Protein AF-A0A438I0P6-F1 (afdb_monomer)

Radius of gyration: 30.4 Å; Cα contacts (8 Å, |Δi|>4): 228; chains: 1; bounding box: 58×61×105 Å

Structure (mmCIF, N/CA/C/O backbone):
data_AF-A0A438I0P6-F1
#
_entry.id   AF-A0A438I0P6-F1
#
loop_
_atom_site.group_PDB
_atom_site.id
_atom_site.type_symbol
_atom_site.label_atom_id
_atom_site.label_alt_id
_atom_site.label_comp_id
_atom_site.label_asym_id
_atom_site.label_entity_id
_atom_site.label_seq_id
_atom_site.pdbx_PDB_ins_code
_atom_site.Cartn_x
_atom_site.Cartn_y
_atom_site.Cartn_z
_atom_site.occupancy
_atom_site.B_iso_or_equiv
_atom_site.auth_seq_id
_atom_site.auth_comp_id
_atom_site.auth_asym_id
_atom_site.auth_atom_id
_atom_site.pdbx_PDB_model_num
ATOM 1 N N . MET A 1 1 ? 18.786 0.970 -25.517 1.00 87.06 1 MET A N 1
ATOM 2 C CA . MET A 1 1 ? 20.194 0.546 -25.708 1.00 87.06 1 MET A CA 1
ATOM 3 C C . MET A 1 1 ? 20.954 0.819 -24.423 1.00 87.06 1 MET A C 1
ATOM 5 O O . MET A 1 1 ? 20.761 1.896 -23.881 1.00 87.06 1 MET A O 1
ATOM 9 N N . TYR A 1 2 ? 21.751 -0.132 -23.929 1.00 89.69 2 TYR A N 1
ATOM 10 C CA . TYR A 1 2 ? 22.613 0.073 -22.758 1.00 89.69 2 TYR A CA 1
ATOM 11 C C . TYR A 1 2 ? 24.054 0.323 -23.207 1.00 89.69 2 TYR A C 1
ATOM 13 O O . TYR A 1 2 ? 24.534 -0.332 -24.133 1.00 89.69 2 TYR A O 1
ATOM 21 N N . SER A 1 3 ? 24.734 1.259 -22.555 1.00 92.38 3 SER A N 1
ATOM 22 C CA . SER A 1 3 ? 26.172 1.494 -22.681 1.00 92.38 3 SER A CA 1
ATOM 23 C C . SER A 1 3 ? 26.760 1.783 -21.303 1.00 92.38 3 SER A C 1
ATOM 25 O O . SER A 1 3 ? 26.063 2.280 -20.425 1.00 92.38 3 SER A O 1
ATOM 27 N N . PHE A 1 4 ? 28.030 1.447 -21.080 1.00 90.94 4 PHE A N 1
ATOM 28 C CA . PHE A 1 4 ? 28.681 1.685 -19.794 1.00 90.94 4 PHE A CA 1
ATOM 29 C C . PHE A 1 4 ? 30.096 2.229 -19.964 1.00 90.94 4 PHE A C 1
ATOM 31 O O . PHE A 1 4 ? 30.756 2.001 -20.976 1.00 90.94 4 PHE A O 1
ATOM 38 N N . GLU A 1 5 ? 30.555 2.929 -18.936 1.00 91.94 5 GLU A N 1
ATOM 39 C CA . GLU A 1 5 ? 31.900 3.469 -18.797 1.00 91.94 5 GLU A CA 1
ATOM 40 C C . GLU A 1 5 ? 32.509 2.901 -17.511 1.00 91.94 5 GLU A C 1
ATOM 42 O O . GLU A 1 5 ? 31.856 2.875 -16.466 1.00 91.94 5 GLU A O 1
ATOM 47 N N . SER A 1 6 ? 33.753 2.424 -17.571 1.00 89.88 6 SER A N 1
ATOM 48 C CA . SER A 1 6 ? 34.485 1.941 -16.396 1.00 89.88 6 SER A CA 1
ATOM 49 C C . SER A 1 6 ? 35.725 2.790 -16.156 1.00 89.88 6 SER A C 1
ATOM 51 O O . SER A 1 6 ? 36.507 3.004 -17.082 1.00 89.88 6 SER A O 1
ATOM 53 N N . ILE A 1 7 ? 35.933 3.232 -14.919 1.00 90.38 7 ILE A N 1
ATOM 54 C CA . ILE A 1 7 ? 37.077 4.055 -14.520 1.00 90.38 7 ILE A CA 1
ATOM 55 C C . ILE A 1 7 ? 37.825 3.361 -13.385 1.00 90.38 7 ILE A C 1
ATOM 57 O O . ILE A 1 7 ? 37.207 2.798 -12.485 1.00 90.38 7 ILE A O 1
ATOM 61 N N . GLY A 1 8 ? 39.152 3.443 -13.400 1.00 86.75 8 GLY A N 1
ATOM 62 C CA . GLY A 1 8 ? 40.013 2.911 -12.347 1.00 86.75 8 GLY A CA 1
ATOM 63 C C . GLY A 1 8 ? 40.799 1.670 -12.774 1.00 86.75 8 GLY A C 1
ATOM 64 O O . GLY A 1 8 ? 40.628 1.164 -13.883 1.00 86.75 8 GLY A O 1
ATOM 65 N N . PRO A 1 9 ? 41.723 1.205 -11.920 1.00 83.06 9 PRO A N 1
ATOM 66 C CA . PRO A 1 9 ? 42.534 0.029 -12.201 1.00 83.06 9 PRO A CA 1
ATOM 67 C C . PRO A 1 9 ? 41.689 -1.248 -12.136 1.00 83.06 9 PRO A C 1
ATOM 69 O O . PRO A 1 9 ? 40.691 -1.291 -11.426 1.00 83.06 9 PRO A O 1
ATOM 72 N N . SER A 1 10 ? 42.132 -2.319 -12.801 1.00 76.38 10 SER A N 1
ATOM 73 C CA . SER A 1 10 ? 41.391 -3.590 -12.933 1.00 76.38 10 SER A CA 1
ATOM 74 C C . SER A 1 10 ? 40.900 -4.211 -11.615 1.00 76.38 10 SER A C 1
ATOM 76 O O . SER A 1 10 ? 39.909 -4.933 -11.611 1.00 76.38 10 SER A O 1
ATOM 78 N N . HIS A 1 11 ? 41.571 -3.925 -10.498 1.00 79.69 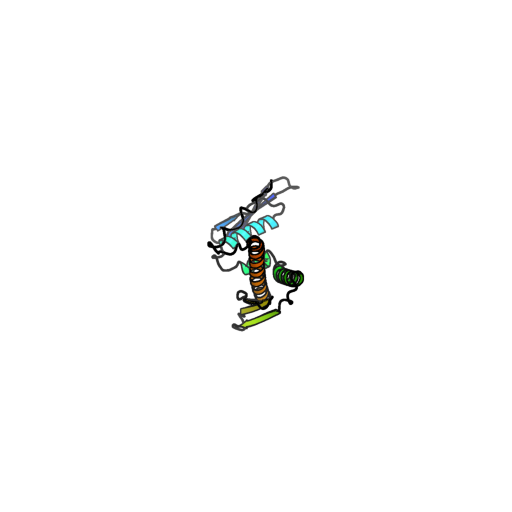11 HIS A N 1
ATOM 79 C CA . HIS A 1 11 ? 41.230 -4.410 -9.158 1.00 79.69 11 HIS A CA 1
ATOM 80 C C . HIS A 1 11 ? 40.318 -3.461 -8.354 1.00 79.69 11 HIS A C 1
ATOM 82 O O . HIS A 1 11 ? 39.965 -3.773 -7.221 1.00 79.69 11 HIS A O 1
ATOM 88 N N . ASN A 1 12 ? 39.969 -2.293 -8.899 1.00 85.31 12 ASN A N 1
ATOM 89 C CA . ASN A 1 12 ? 39.105 -1.289 -8.270 1.00 85.31 12 ASN A CA 1
ATOM 90 C C . ASN A 1 12 ? 38.360 -0.460 -9.335 1.00 85.31 12 ASN A C 1
ATOM 92 O O . ASN A 1 12 ? 38.289 0.770 -9.256 1.00 85.31 12 ASN A O 1
ATOM 96 N N . CYS A 1 13 ? 37.866 -1.132 -10.377 1.00 85.06 13 CYS A N 1
ATOM 97 C CA . CYS A 1 13 ? 37.062 -0.492 -11.408 1.00 85.06 13 CYS A CA 1
ATOM 98 C C . CYS A 1 13 ? 35.739 -0.026 -10.808 1.00 85.06 13 CYS A C 1
ATOM 100 O O . CYS A 1 13 ? 35.074 -0.771 -10.088 1.00 85.06 13 CYS A O 1
ATOM 102 N N . ARG A 1 14 ? 35.330 1.189 -11.160 1.00 91.19 14 ARG A N 1
ATOM 103 C CA . ARG A 1 14 ? 33.976 1.673 -10.928 1.00 91.19 14 ARG A CA 1
ATOM 104 C C . ARG A 1 14 ? 33.255 1.873 -12.246 1.00 91.19 14 ARG A C 1
ATOM 106 O O . ARG A 1 14 ? 33.850 2.334 -13.215 1.00 91.19 14 ARG A O 1
ATOM 113 N N . PHE A 1 15 ? 31.976 1.547 -12.264 1.00 93.19 15 PHE A N 1
ATOM 114 C CA . PHE A 1 15 ? 31.140 1.477 -13.448 1.00 93.19 15 PHE A CA 1
ATOM 115 C C . PHE A 1 15 ? 30.070 2.559 -13.412 1.00 93.19 15 PHE A C 1
ATOM 117 O O . PHE A 1 15 ? 29.481 2.833 -12.368 1.00 93.19 15 PHE A O 1
ATOM 124 N N . LYS A 1 16 ? 29.798 3.146 -14.568 1.00 94.25 16 LYS A N 1
ATOM 125 C CA . LYS A 1 16 ? 28.674 4.045 -14.805 1.00 94.25 16 LYS A CA 1
ATOM 126 C C . LYS A 1 16 ? 27.916 3.543 -16.018 1.00 94.25 16 LYS A C 1
ATOM 128 O O . LYS A 1 16 ? 28.546 3.139 -16.989 1.00 94.25 16 LYS A O 1
ATOM 133 N N . SER A 1 17 ? 26.592 3.524 -15.956 1.00 96.12 17 SER A N 1
ATOM 134 C CA . SER A 1 17 ? 25.758 2.962 -17.020 1.00 96.12 17 SER A CA 1
ATOM 135 C C . SER A 1 17 ? 24.807 4.014 -17.570 1.00 96.12 17 SER A C 1
ATOM 137 O O . SER A 1 17 ? 24.366 4.909 -16.849 1.00 96.12 17 SER A O 1
ATOM 139 N N . LYS A 1 18 ? 24.505 3.908 -18.860 1.00 95.12 18 LYS A N 1
ATOM 140 C CA . LYS A 1 18 ? 23.596 4.760 -19.619 1.00 95.12 18 LYS A CA 1
ATOM 1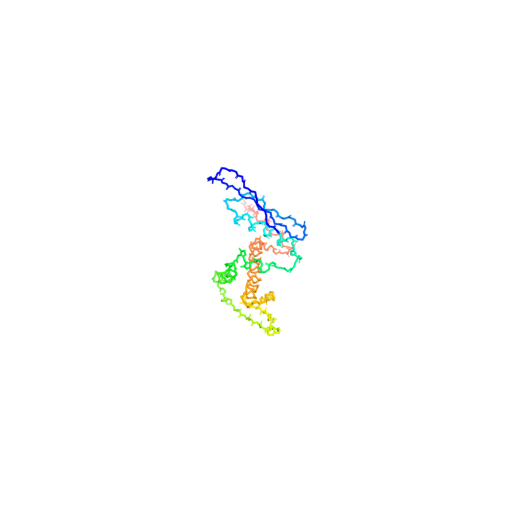41 C C . LYS A 1 18 ? 22.596 3.868 -20.338 1.00 95.12 18 LYS A C 1
ATOM 143 O O . LYS A 1 18 ? 22.971 2.892 -20.985 1.00 95.12 18 LYS A O 1
ATOM 148 N N . VAL A 1 19 ? 21.321 4.215 -20.249 1.00 93.75 19 VAL A N 1
ATOM 149 C CA . VAL A 1 19 ? 20.237 3.544 -20.961 1.00 93.75 19 VAL A CA 1
ATOM 150 C C . VAL A 1 19 ? 19.495 4.550 -21.830 1.00 93.75 19 VAL A C 1
ATOM 152 O O . VAL A 1 19 ? 19.039 5.584 -21.356 1.00 93.75 19 VAL A O 1
ATOM 155 N N . THR A 1 20 ? 19.377 4.247 -23.118 1.00 92.62 20 THR A N 1
ATOM 156 C CA . THR A 1 20 ? 18.646 5.066 -24.090 1.00 92.62 20 THR A CA 1
ATOM 157 C C . THR A 1 20 ? 17.333 4.387 -24.465 1.00 92.62 20 THR A C 1
ATOM 159 O O . THR A 1 20 ? 17.352 3.247 -24.948 1.00 92.62 20 THR A O 1
ATOM 162 N N . ILE A 1 21 ? 16.211 5.075 -24.252 1.00 88.88 21 ILE A N 1
ATOM 163 C CA . ILE A 1 21 ? 14.847 4.636 -24.575 1.00 88.88 21 ILE A CA 1
ATOM 164 C C . ILE A 1 21 ? 14.135 5.811 -25.253 1.00 88.88 21 ILE A C 1
ATOM 166 O O . ILE A 1 21 ? 14.122 6.900 -24.694 1.00 88.88 21 ILE A O 1
ATOM 170 N N . GLU A 1 22 ? 13.579 5.595 -26.452 1.00 81.69 22 GLU A N 1
ATOM 171 C CA . GLU A 1 22 ? 12.822 6.615 -27.209 1.00 81.69 22 GLU A CA 1
ATOM 172 C C . GLU A 1 22 ? 13.565 7.961 -27.343 1.00 81.69 22 GLU A C 1
ATOM 174 O O . GLU A 1 22 ? 13.036 9.016 -27.023 1.00 81.69 22 GLU A O 1
ATOM 179 N N . GLU A 1 23 ? 14.833 7.909 -27.773 1.00 84.00 23 GLU A N 1
ATOM 180 C CA . GLU A 1 23 ? 15.758 9.059 -27.897 1.00 84.00 23 GLU A CA 1
ATOM 181 C C . GLU A 1 23 ? 16.176 9.736 -26.577 1.00 84.00 23 GLU A C 1
ATOM 183 O O . GLU A 1 23 ? 17.136 10.508 -26.562 1.00 84.00 23 GLU A O 1
ATOM 188 N N . GLN A 1 24 ? 15.571 9.378 -25.444 1.00 85.50 24 GLN A N 1
ATOM 189 C CA . GLN A 1 24 ? 15.969 9.873 -24.132 1.00 85.50 24 GLN A CA 1
ATOM 190 C C . GLN A 1 24 ? 17.039 8.970 -23.511 1.00 85.50 24 GLN A C 1
ATOM 192 O O . GLN A 1 24 ? 16.886 7.751 -23.432 1.00 85.50 24 GLN A O 1
ATOM 197 N N . THR A 1 25 ? 18.142 9.569 -23.058 1.00 91.81 25 THR A N 1
ATOM 198 C CA . THR A 1 25 ? 19.230 8.845 -22.383 1.00 91.81 25 THR A CA 1
ATOM 199 C C . THR A 1 25 ? 19.224 9.143 -20.892 1.00 91.81 25 THR A C 1
ATOM 201 O O . THR A 1 25 ? 19.179 10.302 -20.483 1.00 91.81 25 THR A O 1
ATOM 204 N N . TYR A 1 26 ? 19.292 8.084 -20.092 1.00 90.56 26 TYR A N 1
ATOM 205 C CA . TYR A 1 26 ? 19.304 8.123 -18.638 1.00 90.56 26 TYR A CA 1
ATOM 206 C C . TYR A 1 26 ? 20.591 7.495 -18.132 1.00 90.56 26 TYR A C 1
ATOM 208 O O . TYR A 1 26 ? 20.938 6.379 -18.511 1.00 90.56 26 TYR A O 1
ATOM 216 N N . GLU A 1 27 ? 21.305 8.221 -17.287 1.00 93.81 27 GLU A N 1
ATOM 217 C CA . GLU A 1 27 ? 22.620 7.837 -16.789 1.00 93.81 27 GLU A CA 1
ATOM 218 C C . GLU A 1 27 ? 22.559 7.593 -15.284 1.00 93.81 27 GLU A C 1
ATOM 220 O O . GLU A 1 27 ? 21.890 8.334 -14.565 1.00 93.81 27 GLU A O 1
ATOM 225 N N . SER A 1 28 ? 23.265 6.569 -14.803 1.00 91.88 28 SER A N 1
ATOM 226 C CA . SER A 1 28 ? 23.369 6.295 -13.373 1.00 91.88 28 SER A CA 1
ATOM 227 C C . SER A 1 28 ? 23.988 7.500 -12.634 1.00 91.88 28 SER A C 1
ATOM 229 O O . SER A 1 28 ? 24.945 8.095 -13.135 1.00 91.88 28 SER A O 1
ATOM 231 N N . PRO A 1 29 ? 23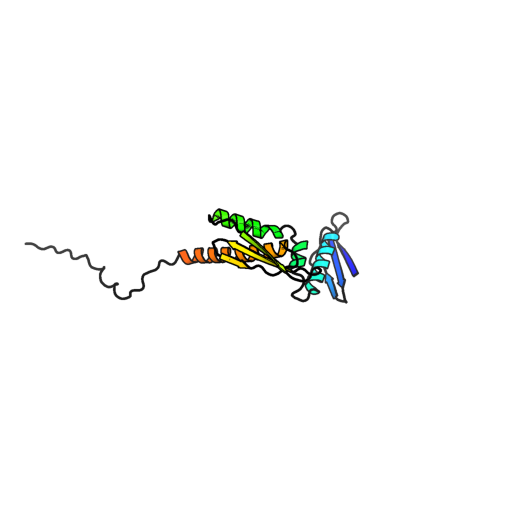.475 7.882 -11.448 1.00 87.00 29 PRO A N 1
ATOM 232 C CA . PRO A 1 29 ? 23.853 9.141 -10.793 1.00 87.00 29 PRO A CA 1
ATOM 233 C C . PRO A 1 29 ? 25.312 9.132 -10.321 1.00 87.00 29 PRO A C 1
ATOM 235 O O . PRO A 1 29 ? 26.008 10.140 -10.421 1.00 87.00 29 PRO A O 1
ATOM 238 N N . ASP A 1 30 ? 25.781 7.963 -9.889 1.00 90.81 30 ASP A N 1
ATOM 239 C CA . ASP A 1 30 ? 27.110 7.740 -9.338 1.00 90.81 30 ASP A CA 1
ATOM 240 C C . ASP A 1 30 ? 27.852 6.618 -10.076 1.00 90.81 30 ASP A C 1
ATOM 242 O O . ASP A 1 30 ? 27.305 5.920 -10.937 1.00 90.81 30 ASP A O 1
ATOM 246 N N . PHE A 1 31 ? 29.127 6.460 -9.718 1.00 90.94 31 PHE A N 1
ATOM 247 C CA . PHE A 1 31 ? 29.956 5.325 -10.102 1.00 90.94 31 PHE A CA 1
ATOM 248 C C . PHE A 1 31 ? 29.806 4.188 -9.090 1.00 90.94 31 PHE A C 1
ATOM 250 O O . PHE A 1 31 ? 30.107 4.358 -7.906 1.00 90.94 31 PHE A O 1
ATOM 257 N N . PHE A 1 32 ? 29.421 3.012 -9.571 1.00 90.75 32 PHE A N 1
ATOM 258 C CA . PHE A 1 32 ? 29.157 1.833 -8.755 1.00 90.75 32 PHE A CA 1
ATOM 259 C C . PHE A 1 32 ? 30.321 0.838 -8.798 1.00 90.75 32 PHE A C 1
ATOM 261 O O . PHE A 1 32 ? 31.040 0.773 -9.793 1.00 90.75 32 PHE A O 1
ATOM 268 N N . PRO A 1 33 ? 30.531 0.035 -7.745 1.00 89.44 33 PRO A N 1
ATOM 269 C CA . PRO A 1 33 ? 31.583 -0.982 -7.732 1.00 89.44 33 PRO A CA 1
ATOM 270 C C . PRO A 1 33 ? 31.295 -2.154 -8.683 1.00 89.44 33 PRO A C 1
ATOM 272 O O . PRO A 1 33 ? 32.217 -2.873 -9.058 1.00 89.44 33 PRO A O 1
ATOM 275 N N . THR A 1 34 ? 30.037 -2.356 -9.092 1.00 90.75 34 THR A N 1
ATOM 276 C CA . THR A 1 34 ? 29.656 -3.404 -10.044 1.00 90.75 34 THR A CA 1
ATOM 277 C C . THR A 1 34 ? 28.888 -2.826 -11.230 1.00 90.75 34 THR A C 1
ATOM 279 O O . THR A 1 34 ? 28.131 -1.864 -11.092 1.00 90.75 34 THR A O 1
ATOM 282 N N . LEU A 1 35 ? 29.068 -3.431 -12.410 1.00 90.00 35 LEU A N 1
ATOM 283 C CA . LEU A 1 35 ? 28.323 -3.059 -13.617 1.00 90.00 35 LEU A CA 1
ATOM 284 C C . LEU A 1 35 ? 26.812 -3.228 -13.417 1.00 90.00 35 LEU A C 1
ATOM 286 O O . LEU A 1 35 ? 26.035 -2.389 -13.858 1.00 90.00 35 LEU A O 1
ATOM 290 N N . LYS A 1 36 ? 26.411 -4.282 -12.699 1.00 91.62 36 LYS A N 1
ATOM 291 C CA . LYS A 1 36 ? 25.007 -4.607 -12.451 1.00 91.62 36 LYS A CA 1
ATOM 292 C C . LYS A 1 36 ? 24.298 -3.519 -11.642 1.00 91.62 36 LYS A C 1
ATOM 294 O O . LYS A 1 36 ? 23.181 -3.150 -11.984 1.00 91.62 36 LYS A O 1
ATOM 299 N N . ASP A 1 37 ? 24.959 -2.975 -10.620 1.00 88.56 37 ASP A N 1
ATOM 300 C CA . ASP A 1 37 ? 24.399 -1.883 -9.814 1.00 88.56 37 ASP A CA 1
ATOM 301 C C . ASP A 1 37 ? 24.272 -0.592 -10.637 1.00 88.56 37 ASP A C 1
ATOM 303 O O . ASP A 1 37 ? 23.273 0.118 -10.537 1.00 88.56 37 ASP A O 1
ATOM 307 N N . ALA A 1 38 ? 25.259 -0.309 -11.497 1.00 92.75 38 ALA A N 1
ATOM 308 C CA . ALA A 1 38 ? 25.204 0.837 -12.401 1.00 92.75 38 ALA A CA 1
ATOM 309 C C . ALA A 1 38 ? 24.052 0.710 -13.412 1.00 92.75 38 ALA A C 1
ATOM 311 O O . ALA A 1 38 ? 23.311 1.670 -13.628 1.00 92.75 38 ALA A O 1
ATOM 312 N N . GLU A 1 39 ? 23.887 -0.466 -14.024 1.00 93.44 39 GLU A N 1
ATOM 313 C CA . GLU A 1 39 ? 22.795 -0.764 -14.957 1.00 93.44 39 GLU A CA 1
ATOM 314 C C . GLU A 1 39 ? 21.420 -0.638 -14.301 1.00 93.44 39 GLU A C 1
ATOM 316 O O . GLU A 1 39 ? 20.530 -0.010 -14.879 1.00 93.44 39 GLU A O 1
ATOM 321 N N . ASP A 1 40 ? 21.253 -1.182 -13.093 1.00 90.38 40 ASP A N 1
ATOM 322 C CA . ASP A 1 40 ? 19.999 -1.093 -12.343 1.00 90.38 40 ASP A CA 1
ATOM 323 C C . ASP A 1 40 ? 19.655 0.363 -12.000 1.00 90.38 40 ASP A C 1
ATOM 325 O O . ASP A 1 40 ? 18.534 0.820 -12.238 1.00 90.38 40 ASP A O 1
ATOM 329 N N . ALA A 1 41 ? 20.644 1.143 -11.551 1.00 89.44 41 ALA A N 1
ATOM 330 C CA . ALA A 1 41 ? 20.464 2.559 -11.253 1.00 89.44 41 ALA A CA 1
ATOM 331 C C . ALA A 1 41 ? 20.039 3.375 -12.490 1.00 89.44 41 ALA A C 1
ATOM 333 O O . ALA A 1 41 ? 19.123 4.198 -12.403 1.00 89.44 41 ALA A O 1
ATOM 334 N N . ALA A 1 42 ? 20.657 3.129 -13.650 1.00 92.31 42 ALA A N 1
ATOM 335 C CA . ALA A 1 42 ? 20.278 3.776 -14.907 1.00 92.31 42 ALA A CA 1
ATOM 336 C C . ALA A 1 42 ? 18.865 3.360 -15.364 1.00 92.31 42 ALA A C 1
ATOM 338 O O . ALA A 1 42 ? 18.053 4.212 -15.736 1.00 92.31 42 ALA A O 1
ATOM 339 N N . ALA A 1 43 ? 18.534 2.066 -15.279 1.00 89.56 43 ALA A N 1
ATOM 340 C CA . ALA A 1 43 ? 17.215 1.535 -15.627 1.00 89.56 43 ALA A CA 1
ATOM 341 C C . ALA A 1 43 ? 16.103 2.125 -14.747 1.00 89.56 43 ALA A C 1
ATOM 343 O O . ALA A 1 43 ? 15.028 2.477 -15.239 1.00 89.56 43 ALA A O 1
ATOM 344 N N . LYS A 1 44 ? 16.374 2.290 -13.449 1.00 85.50 44 LYS A N 1
ATOM 345 C CA . LYS A 1 44 ? 15.453 2.906 -12.494 1.00 85.50 44 LYS A CA 1
ATOM 346 C C . LYS A 1 44 ? 15.154 4.363 -12.847 1.00 85.50 44 LYS A C 1
ATOM 348 O O . LYS A 1 44 ? 13.989 4.753 -12.837 1.00 85.50 44 LYS A O 1
ATOM 353 N N . LEU A 1 45 ? 16.168 5.153 -13.203 1.00 86.75 45 LEU A N 1
ATOM 354 C CA . LEU A 1 45 ? 15.985 6.551 -13.616 1.00 86.75 45 LEU A CA 1
ATOM 355 C C . LEU A 1 45 ? 15.175 6.683 -14.907 1.00 86.75 45 LEU A C 1
ATOM 357 O O . LEU A 1 45 ? 14.298 7.547 -15.003 1.00 86.75 45 LEU A O 1
ATOM 361 N N . ALA A 1 46 ? 15.426 5.793 -15.867 1.00 88.81 46 ALA A N 1
ATOM 362 C CA . ALA A 1 46 ? 14.632 5.719 -17.084 1.00 88.81 46 ALA A CA 1
ATOM 363 C C . ALA A 1 46 ? 13.165 5.421 -16.771 1.00 88.81 46 ALA A C 1
ATOM 365 O O . ALA A 1 46 ? 12.274 6.137 -17.218 1.00 88.81 46 ALA A O 1
ATOM 366 N N . LEU A 1 47 ? 12.905 4.424 -15.923 1.00 83.31 47 LEU A N 1
ATOM 367 C CA . LEU A 1 47 ? 11.550 4.048 -15.532 1.00 83.31 47 LEU A CA 1
ATOM 368 C C . LEU A 1 47 ? 10.803 5.183 -14.813 1.00 83.31 47 LEU A C 1
ATOM 370 O O . LEU A 1 47 ? 9.631 5.421 -15.099 1.00 83.31 47 LEU A O 1
ATOM 374 N N . MET A 1 48 ? 11.471 5.898 -13.903 1.00 79.56 48 MET A N 1
ATOM 375 C CA . MET A 1 48 ? 10.878 7.030 -13.178 1.00 79.56 48 MET A CA 1
ATOM 376 C C . MET A 1 48 ? 10.494 8.183 -14.111 1.00 79.56 48 MET A C 1
ATOM 378 O O . MET A 1 48 ? 9.506 8.864 -13.857 1.00 79.56 48 MET A O 1
ATOM 382 N N . SER A 1 49 ? 11.251 8.379 -15.189 1.00 80.56 49 SER A N 1
ATOM 383 C CA . SER A 1 49 ? 11.025 9.463 -16.150 1.00 80.56 49 SER A CA 1
ATOM 384 C C . SER A 1 49 ? 10.014 9.100 -17.241 1.00 80.56 49 SER A C 1
ATOM 386 O O . SER A 1 49 ? 9.303 9.973 -17.727 1.00 80.56 49 SER A O 1
ATOM 388 N N . LEU A 1 50 ? 9.943 7.821 -17.622 1.00 75.69 50 LEU A N 1
ATOM 389 C CA . LEU A 1 50 ? 9.002 7.307 -18.622 1.00 75.69 50 LEU A CA 1
ATOM 390 C C . LEU A 1 50 ? 7.613 7.016 -18.042 1.00 75.69 50 LEU A C 1
ATOM 392 O O . LEU A 1 50 ? 6.640 6.957 -18.786 1.00 75.69 50 LEU A O 1
ATOM 396 N N . SER A 1 51 ? 7.495 6.815 -16.726 1.00 64.50 51 SER A N 1
ATOM 397 C CA . SER A 1 51 ? 6.204 6.599 -16.072 1.00 64.50 51 SER A CA 1
ATOM 398 C C . SER A 1 51 ? 5.411 7.916 -16.015 1.00 64.50 51 SER A C 1
ATOM 400 O O . SER A 1 51 ? 5.795 8.811 -15.257 1.00 64.50 51 SER A O 1
ATOM 402 N N . PRO A 1 52 ? 4.265 8.052 -16.713 1.00 58.47 52 PRO A N 1
ATOM 403 C CA . PRO A 1 52 ? 3.412 9.227 -16.592 1.00 58.47 52 PRO A CA 1
ATOM 404 C C . PRO A 1 52 ? 2.792 9.251 -15.192 1.00 58.47 52 PRO A C 1
ATOM 406 O O . PRO A 1 52 ? 1.846 8.512 -14.945 1.00 58.47 52 PRO A O 1
ATOM 409 N N . ALA A 1 53 ? 3.388 10.031 -14.281 1.00 52.66 53 ALA A N 1
ATOM 410 C CA . ALA A 1 53 ? 2.923 10.606 -13.000 1.00 52.66 53 ALA A CA 1
ATOM 411 C C . ALA A 1 53 ? 1.869 9.875 -12.118 1.00 52.66 53 ALA A C 1
ATOM 413 O O . ALA A 1 53 ? 1.358 10.459 -11.169 1.00 52.66 53 ALA A O 1
ATOM 414 N N . GLY A 1 54 ? 1.523 8.613 -12.367 1.00 51.78 54 GLY A N 1
ATOM 415 C CA . GLY A 1 54 ? 0.375 7.967 -11.730 1.00 51.78 54 GLY A CA 1
ATOM 416 C C . GLY A 1 54 ? 0.223 6.471 -11.989 1.00 51.78 54 GLY A C 1
ATOM 417 O O . GLY A 1 54 ? -0.615 5.831 -11.358 1.00 51.78 54 GLY A O 1
ATOM 418 N N . PHE A 1 55 ? 1.034 5.869 -12.860 1.00 55.28 55 PHE A N 1
ATOM 419 C CA . PHE A 1 55 ? 0.944 4.439 -13.135 1.00 55.28 55 PHE A CA 1
ATOM 420 C C . PHE A 1 55 ? 2.316 3.787 -13.015 1.00 55.28 55 PHE A C 1
ATOM 422 O O . PHE A 1 55 ? 2.951 3.541 -14.019 1.00 55.28 55 PHE A O 1
ATOM 429 N N . GLN A 1 56 ? 2.761 3.518 -11.780 1.00 48.25 56 GLN A N 1
ATOM 430 C CA . GLN A 1 56 ? 3.622 2.375 -11.411 1.00 48.25 56 GLN A CA 1
ATOM 431 C C . GLN A 1 56 ? 4.178 2.453 -9.982 1.00 48.25 56 GLN A C 1
ATOM 433 O O . GLN A 1 56 ? 4.723 1.446 -9.551 1.00 48.25 56 GLN A O 1
ATOM 438 N N . GLU A 1 57 ? 4.001 3.542 -9.227 1.00 49.25 57 GLU A N 1
ATOM 439 C CA . GLU A 1 57 ? 4.437 3.673 -7.816 1.00 49.25 57 GLU A CA 1
ATOM 440 C C . GLU A 1 57 ? 4.219 2.386 -6.988 1.00 49.25 57 GLU A C 1
ATOM 442 O O . GLU A 1 57 ? 5.155 1.834 -6.413 1.00 49.25 57 GLU A O 1
ATOM 447 N N . ALA A 1 58 ? 3.015 1.806 -7.036 1.00 52.72 58 ALA A N 1
ATOM 448 C CA . ALA A 1 58 ? 2.690 0.580 -6.299 1.00 52.72 58 ALA A CA 1
ATOM 449 C C . ALA A 1 58 ? 3.345 -0.705 -6.858 1.00 52.72 58 ALA A C 1
ATOM 451 O O . ALA A 1 58 ? 3.600 -1.653 -6.111 1.00 52.72 58 ALA A O 1
ATOM 452 N N . SER A 1 59 ? 3.609 -0.762 -8.169 1.00 58.53 59 SER A N 1
ATOM 453 C CA . SER A 1 59 ? 4.273 -1.911 -8.801 1.00 58.53 59 SER A CA 1
ATOM 454 C C . SER A 1 59 ? 5.791 -1.834 -8.646 1.00 58.53 59 SER A C 1
ATOM 456 O O . SER A 1 59 ? 6.429 -2.870 -8.518 1.00 58.53 59 SER A O 1
ATOM 458 N N . LEU A 1 60 ? 6.360 -0.628 -8.600 1.00 56.03 60 LEU A N 1
ATOM 459 C CA . LEU A 1 60 ? 7.774 -0.373 -8.330 1.00 56.03 60 LEU A CA 1
ATOM 460 C C . LEU A 1 60 ? 8.114 -0.657 -6.859 1.00 56.03 60 LEU A C 1
ATOM 462 O O . LEU A 1 60 ? 9.128 -1.296 -6.588 1.00 56.03 60 LEU A O 1
ATOM 466 N N . LEU A 1 61 ? 7.217 -0.316 -5.920 1.00 56.84 61 LEU A N 1
ATOM 467 C CA . LEU A 1 61 ? 7.359 -0.655 -4.495 1.00 56.84 61 LEU A CA 1
ATOM 468 C C . LEU A 1 61 ? 7.491 -2.174 -4.261 1.00 56.84 61 LEU A C 1
ATOM 470 O O . LEU A 1 61 ? 8.188 -2.607 -3.353 1.00 56.84 61 LEU A O 1
ATOM 474 N N . LYS A 1 62 ? 6.873 -3.000 -5.118 1.00 54.88 62 LYS A N 1
ATOM 475 C CA . LYS A 1 62 ? 6.978 -4.471 -5.075 1.00 54.88 62 LYS A CA 1
ATOM 476 C C . LYS A 1 62 ? 8.382 -4.992 -5.404 1.00 54.88 62 LYS A C 1
ATOM 478 O O . LYS A 1 62 ? 8.748 -6.046 -4.895 1.00 54.88 62 LYS A O 1
ATOM 483 N N . TYR A 1 63 ? 9.127 -4.298 -6.266 1.00 57.09 63 TYR A N 1
ATOM 484 C CA . TYR A 1 63 ? 10.461 -4.723 -6.709 1.00 57.09 63 TYR A CA 1
ATOM 485 C C . TYR A 1 63 ? 11.587 -4.053 -5.924 1.00 57.09 63 TYR A C 1
ATOM 487 O O . TYR A 1 63 ? 12.608 -4.687 -5.693 1.00 57.09 63 TYR A O 1
ATOM 495 N N . LEU A 1 64 ? 11.394 -2.808 -5.482 1.00 60.69 64 LEU A N 1
ATOM 496 C CA . LEU A 1 64 ? 12.388 -2.100 -4.676 1.00 60.69 64 LEU A CA 1
ATOM 497 C C . LEU A 1 64 ? 12.309 -2.447 -3.183 1.00 60.69 64 LEU A C 1
ATOM 499 O O . LEU A 1 64 ? 13.332 -2.366 -2.514 1.00 60.69 64 LEU A O 1
ATOM 503 N N . PHE A 1 65 ? 11.139 -2.862 -2.674 1.00 54.69 65 PHE A N 1
ATOM 504 C CA . PHE A 1 65 ? 10.942 -3.221 -1.262 1.00 54.69 65 PHE A CA 1
ATOM 505 C C . PHE A 1 65 ? 9.963 -4.406 -1.095 1.00 54.69 65 PHE A C 1
ATOM 507 O O . PHE A 1 65 ? 8.838 -4.241 -0.611 1.00 54.69 65 PHE A O 1
ATOM 514 N N . PRO A 1 66 ? 10.348 -5.631 -1.509 1.00 52.19 66 PRO A N 1
ATOM 515 C CA . PRO A 1 66 ? 9.478 -6.812 -1.428 1.00 52.19 66 PRO A CA 1
ATOM 516 C C . PRO A 1 66 ? 9.017 -7.136 0.004 1.00 52.19 66 PRO A C 1
ATOM 518 O O . PRO A 1 66 ? 7.918 -7.674 0.198 1.00 52.19 66 PRO A O 1
ATOM 521 N N . ASP A 1 67 ? 9.843 -6.774 0.988 1.00 50.41 67 ASP A N 1
ATOM 522 C CA . ASP A 1 67 ? 9.665 -7.096 2.406 1.00 50.41 67 ASP A CA 1
ATOM 523 C C . ASP A 1 67 ? 8.782 -6.076 3.150 1.00 50.41 67 ASP A C 1
ATOM 525 O O . ASP A 1 67 ? 8.114 -6.427 4.127 1.00 50.41 67 ASP A O 1
ATOM 529 N N . ASP A 1 68 ? 8.645 -4.851 2.628 1.00 58.59 68 ASP A N 1
ATOM 530 C CA . ASP A 1 68 ? 7.838 -3.789 3.252 1.00 58.59 68 ASP A CA 1
ATOM 531 C C . ASP A 1 68 ? 6.324 -4.027 3.148 1.00 58.59 68 ASP A C 1
ATOM 533 O O . ASP A 1 68 ? 5.531 -3.461 3.905 1.00 58.59 68 ASP A O 1
ATOM 537 N N . TYR A 1 69 ? 5.893 -4.947 2.280 1.00 65.75 69 TYR A N 1
ATOM 538 C CA . TYR A 1 69 ? 4.481 -5.315 2.156 1.00 65.75 69 TYR A CA 1
ATOM 539 C C . TYR A 1 69 ? 3.883 -5.918 3.439 1.00 65.75 69 TYR A C 1
ATOM 541 O O . TYR A 1 69 ? 2.663 -5.902 3.617 1.00 65.75 69 TYR A O 1
ATOM 549 N N . GLY A 1 70 ? 4.720 -6.492 4.309 1.00 65.25 70 GLY A N 1
ATOM 550 C CA . GLY A 1 70 ? 4.311 -7.017 5.615 1.00 65.25 70 GLY A CA 1
ATOM 551 C C . GLY A 1 70 ? 4.496 -6.026 6.765 1.00 65.25 70 GLY A C 1
ATOM 552 O O . GLY A 1 70 ? 3.919 -6.226 7.834 1.00 65.25 70 GLY A O 1
ATOM 553 N N . VAL A 1 71 ? 5.258 -4.949 6.553 1.00 81.12 71 VAL A N 1
ATOM 554 C CA . VAL A 1 71 ? 5.694 -4.047 7.624 1.00 81.12 71 VAL A CA 1
ATOM 555 C C . VAL A 1 71 ? 4.506 -3.347 8.266 1.00 81.12 71 VAL A C 1
ATOM 557 O O . VAL A 1 71 ? 4.375 -3.387 9.482 1.00 81.12 71 VAL A O 1
ATOM 560 N N . TYR A 1 72 ? 3.560 -2.823 7.485 1.00 87.81 72 TYR A N 1
ATOM 561 C CA . TYR A 1 72 ? 2.405 -2.123 8.060 1.00 87.81 72 TYR A CA 1
ATOM 562 C C . TYR A 1 72 ? 1.470 -3.020 8.874 1.00 87.81 72 TYR A C 1
ATOM 564 O O . TYR A 1 72 ? 0.885 -2.551 9.844 1.00 87.81 72 TYR A O 1
ATOM 572 N N . LYS A 1 73 ? 1.340 -4.306 8.528 1.00 89.81 73 LYS A N 1
ATOM 573 C CA . LYS A 1 73 ? 0.535 -5.241 9.328 1.00 89.81 73 LYS A CA 1
ATOM 574 C C . LYS A 1 73 ? 1.188 -5.519 10.676 1.00 89.81 73 LYS A C 1
ATOM 576 O O . LYS A 1 73 ? 0.513 -5.461 11.699 1.00 89.81 73 LYS A O 1
ATOM 581 N N . ASN A 1 74 ? 2.498 -5.768 10.666 1.00 91.25 74 ASN A N 1
ATOM 582 C CA . ASN A 1 74 ? 3.270 -5.986 11.886 1.00 91.25 74 ASN A CA 1
ATOM 583 C C . ASN A 1 74 ? 3.284 -4.731 12.764 1.00 91.25 74 ASN A C 1
ATOM 585 O O . ASN A 1 74 ? 2.999 -4.824 13.951 1.00 91.25 74 ASN A O 1
ATOM 589 N N . LEU A 1 75 ? 3.530 -3.557 12.175 1.00 91.44 75 LEU A N 1
ATOM 590 C CA . LEU A 1 75 ? 3.511 -2.276 12.882 1.00 91.44 75 LEU A CA 1
ATOM 591 C C . LEU A 1 75 ? 2.146 -1.993 13.516 1.00 91.44 75 LEU A C 1
ATOM 593 O O . LEU A 1 75 ? 2.078 -1.581 14.672 1.00 91.44 75 LEU A O 1
ATOM 597 N N . LEU A 1 76 ? 1.055 -2.238 12.783 1.00 91.62 76 LEU A N 1
ATOM 598 C CA . LEU A 1 76 ? -0.297 -2.042 13.298 1.00 91.62 76 LEU A CA 1
ATOM 599 C C . LEU A 1 76 ? -0.609 -3.016 14.441 1.00 91.62 76 LEU A C 1
ATOM 601 O O . LEU A 1 76 ? -1.174 -2.616 15.455 1.00 91.62 76 LEU A O 1
ATOM 605 N N . GLN A 1 77 ? -0.205 -4.281 14.309 1.00 93.38 77 GLN A N 1
ATOM 606 C CA . GLN A 1 77 ? -0.378 -5.285 15.358 1.00 93.38 77 GLN A CA 1
ATOM 607 C C . GLN A 1 77 ? 0.452 -4.965 16.609 1.00 93.38 77 GLN A C 1
ATOM 609 O O . GLN A 1 77 ? -0.034 -5.106 17.731 1.00 93.38 77 GLN A O 1
ATOM 614 N N . GLU A 1 78 ? 1.700 -4.532 16.435 1.00 93.69 78 GLU A N 1
ATOM 615 C CA . GLU A 1 78 ? 2.573 -4.149 17.539 1.00 93.69 78 GLU A CA 1
ATOM 616 C C . GLU A 1 78 ? 2.034 -2.922 18.275 1.00 93.69 78 GLU A C 1
ATOM 618 O O . GLU A 1 78 ? 2.002 -2.925 19.506 1.00 93.69 78 GLU A O 1
ATOM 623 N N . MET A 1 79 ? 1.545 -1.922 17.534 1.00 91.38 79 MET A N 1
ATOM 624 C CA . MET A 1 79 ? 0.859 -0.762 18.096 1.00 91.38 79 MET A CA 1
ATOM 625 C C . MET A 1 79 ? -0.386 -1.188 18.878 1.00 91.38 79 MET A C 1
ATOM 627 O O . MET A 1 79 ? -0.509 -0.822 20.041 1.00 91.38 79 MET A O 1
ATOM 631 N N . ALA A 1 80 ? -1.256 -2.024 18.300 1.00 92.25 80 ALA A N 1
ATOM 632 C CA . ALA A 1 80 ? -2.449 -2.518 18.987 1.00 92.25 80 ALA A CA 1
ATOM 633 C C . ALA A 1 80 ? -2.099 -3.180 20.327 1.00 92.25 80 ALA A C 1
ATOM 635 O O . ALA A 1 80 ? -2.665 -2.845 21.363 1.00 92.25 80 ALA A O 1
ATOM 636 N N . ARG A 1 81 ? -1.091 -4.060 20.326 1.00 93.19 81 ARG A N 1
ATOM 637 C CA . ARG A 1 81 ? -0.609 -4.727 21.539 1.00 93.19 81 ARG A CA 1
ATOM 638 C C . ARG A 1 81 ? -0.036 -3.743 22.560 1.00 93.19 81 ARG A C 1
ATOM 640 O O . ARG A 1 81 ? -0.318 -3.885 23.745 1.00 93.19 81 ARG A O 1
ATOM 647 N N . LYS A 1 82 ? 0.783 -2.783 22.120 1.00 91.81 82 LYS A N 1
ATOM 648 C CA . LYS A 1 82 ? 1.417 -1.782 22.994 1.00 91.81 82 LYS A CA 1
ATOM 649 C C . LYS A 1 82 ? 0.380 -0.905 23.697 1.00 91.81 82 LYS A C 1
ATOM 651 O O . LYS A 1 82 ? 0.582 -0.535 24.846 1.00 91.81 82 LYS A O 1
ATOM 656 N N . GLU A 1 83 ? -0.709 -0.602 23.004 1.00 87.56 83 GLU A N 1
ATOM 657 C CA . GLU A 1 83 ? -1.776 0.277 23.482 1.00 87.56 83 GLU A CA 1
ATOM 658 C C . GLU A 1 83 ? -2.921 -0.466 24.181 1.00 87.56 83 GLU A C 1
ATOM 660 O O . GLU A 1 83 ? -3.844 0.157 24.695 1.00 87.56 83 GLU A O 1
ATOM 665 N N . GLY A 1 84 ? -2.871 -1.801 24.222 1.00 90.31 84 GLY A N 1
ATOM 666 C CA . GLY A 1 84 ? -3.937 -2.618 24.801 1.00 90.31 84 GLY A CA 1
ATOM 667 C C . GLY A 1 84 ? -5.217 -2.650 23.960 1.00 90.31 84 GLY A C 1
ATOM 668 O O . GLY A 1 84 ? -6.278 -3.001 24.474 1.00 90.31 84 GLY A O 1
ATOM 669 N N . TYR A 1 85 ? -5.136 -2.301 22.674 1.00 90.44 85 TYR A N 1
ATOM 670 C CA . TYR A 1 85 ? -6.248 -2.427 21.738 1.00 90.44 85 TYR A CA 1
ATOM 671 C C . TYR A 1 85 ? -6.501 -3.889 21.365 1.00 90.44 85 TYR A C 1
ATOM 673 O O . TYR A 1 85 ? -5.626 -4.756 21.458 1.00 90.44 85 TYR A O 1
ATOM 681 N N . GLN A 1 86 ? -7.712 -4.155 20.877 1.00 92.81 86 GLN A N 1
ATOM 682 C CA . GLN A 1 86 ? -8.007 -5.428 20.230 1.00 92.81 86 GLN A CA 1
ATOM 683 C C . GLN A 1 86 ? -7.176 -5.586 18.951 1.00 92.81 86 GLN A C 1
ATOM 685 O O . GLN A 1 86 ? -6.789 -4.605 18.310 1.00 92.81 86 GLN A O 1
ATOM 690 N N . LEU A 1 87 ? -6.887 -6.839 18.591 1.00 92.62 87 LEU A N 1
ATOM 691 C CA . LEU A 1 87 ? -6.109 -7.140 17.394 1.00 92.62 87 LEU A CA 1
ATOM 692 C C . LEU A 1 87 ? -6.832 -6.634 16.132 1.00 92.62 87 LEU A C 1
ATOM 694 O O . LEU A 1 87 ? -8.055 -6.756 16.059 1.00 92.62 87 LEU A O 1
ATOM 698 N N . PRO A 1 88 ? -6.094 -6.124 15.126 1.00 94.75 88 PRO A N 1
ATOM 699 C CA . PRO A 1 88 ? -6.707 -5.598 13.913 1.00 94.75 88 PRO A CA 1
ATOM 700 C C . PRO A 1 88 ? -7.487 -6.681 13.158 1.00 94.75 88 PRO A C 1
ATOM 702 O O . PRO A 1 88 ? -6.949 -7.760 12.885 1.00 94.75 88 PRO A O 1
ATOM 705 N N . VAL A 1 89 ? -8.724 -6.381 12.762 1.00 95.94 89 VAL A N 1
ATOM 706 C CA . VAL A 1 89 ? -9.571 -7.293 11.978 1.00 95.94 89 VAL A CA 1
ATOM 707 C C . VAL A 1 89 ? -9.600 -6.835 10.528 1.00 95.94 89 VAL A C 1
ATOM 709 O O . VAL A 1 89 ? -9.984 -5.708 10.239 1.00 95.94 89 VAL A O 1
ATOM 712 N N . TYR A 1 90 ? -9.202 -7.708 9.600 1.00 95.38 90 TYR A N 1
ATOM 713 C CA . TYR A 1 90 ? -9.192 -7.400 8.169 1.00 95.38 90 TYR A CA 1
ATOM 714 C C . TYR A 1 90 ? -10.394 -8.018 7.459 1.00 95.38 90 TYR A C 1
ATOM 716 O O . TYR A 1 90 ? -10.615 -9.226 7.545 1.00 95.38 90 TYR A O 1
ATOM 724 N N . SER A 1 91 ? -11.093 -7.215 6.660 1.00 96.44 91 SER A N 1
ATOM 725 C CA . SER A 1 91 ? -12.061 -7.692 5.672 1.00 96.44 91 SER A CA 1
ATOM 726 C C . SER A 1 91 ? -11.570 -7.351 4.270 1.00 96.44 91 SER A C 1
ATOM 728 O O . SER A 1 91 ? -10.905 -6.341 4.052 1.00 96.44 91 SER A O 1
ATOM 730 N N . THR A 1 92 ? -11.803 -8.236 3.303 1.00 96.12 92 THR A N 1
ATOM 731 C CA . THR A 1 92 ? -11.400 -8.004 1.911 1.00 96.12 92 THR A CA 1
ATOM 732 C C . THR A 1 92 ? -12.507 -8.400 0.963 1.00 96.12 92 THR A C 1
ATOM 734 O O . THR A 1 92 ? -12.925 -9.555 0.919 1.00 96.12 92 THR A O 1
ATOM 737 N N . GLU A 1 93 ? -12.885 -7.449 0.127 1.00 96.44 93 GLU A N 1
ATOM 738 C CA . GLU A 1 93 ? -13.856 -7.605 -0.934 1.00 96.44 93 GLU A CA 1
ATOM 739 C C . GLU A 1 93 ? -13.134 -7.750 -2.273 1.00 96.44 93 GLU A C 1
ATOM 741 O O . GLU A 1 93 ? -12.239 -6.975 -2.626 1.00 96.44 93 GLU A O 1
ATOM 746 N N . LYS A 1 94 ? -13.527 -8.768 -3.040 1.00 95.75 94 LYS A N 1
ATOM 747 C CA . LYS A 1 94 ? -13.062 -8.977 -4.411 1.00 95.75 94 LYS A CA 1
ATOM 748 C C . LYS A 1 94 ? -14.174 -8.569 -5.370 1.00 95.75 94 LYS A C 1
ATOM 750 O O . LYS A 1 94 ? -15.289 -9.065 -5.281 1.00 95.75 94 LYS A O 1
ATOM 755 N N . SER A 1 95 ? -13.837 -7.709 -6.319 1.00 93.31 95 SER A N 1
ATOM 756 C CA . SER A 1 95 ? -14.720 -7.201 -7.368 1.00 93.31 95 SER A CA 1
ATOM 757 C C . SER A 1 95 ? -14.008 -7.226 -8.727 1.00 93.31 95 SER A C 1
ATOM 759 O O . SER A 1 95 ? -12.835 -7.595 -8.819 1.00 93.31 95 SER A O 1
ATOM 761 N N . GLY A 1 96 ? -14.704 -6.837 -9.796 1.00 91.12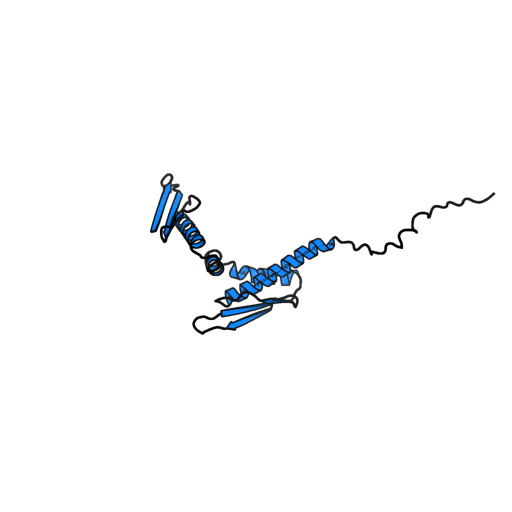 96 GLY A N 1
ATOM 762 C CA . GLY A 1 96 ? -14.136 -6.750 -11.144 1.00 91.12 96 GLY A CA 1
ATOM 763 C C . GLY A 1 96 ? -14.248 -8.039 -11.959 1.00 91.12 96 GLY A C 1
ATOM 764 O O . GLY A 1 96 ? -14.777 -9.055 -11.508 1.00 91.12 96 GLY A O 1
ATOM 765 N N . VAL A 1 97 ? -13.777 -7.973 -13.204 1.00 91.19 97 VAL A N 1
ATOM 766 C CA . VAL A 1 97 ? -13.905 -9.069 -14.172 1.00 91.19 97 VAL A CA 1
ATOM 767 C C . VAL A 1 97 ? -12.894 -10.171 -13.850 1.00 91.19 97 VAL A C 1
ATOM 769 O O . VAL A 1 97 ? -11.807 -9.885 -13.357 1.00 91.19 97 VAL A O 1
ATOM 772 N N . SER A 1 98 ? -13.214 -11.433 -14.154 1.00 88.81 98 SER A N 1
ATOM 773 C CA . SER A 1 98 ? -12.361 -12.597 -13.839 1.00 88.81 98 SER A CA 1
ATOM 774 C C . SER A 1 98 ? -10.889 -12.426 -14.260 1.00 88.81 98 SER A C 1
ATOM 776 O O . SER A 1 98 ? -9.986 -12.782 -13.506 1.00 88.81 98 SER A O 1
ATOM 778 N N . HIS A 1 99 ? -10.640 -11.808 -15.423 1.00 89.00 99 HIS A N 1
ATOM 779 C CA . HIS A 1 99 ? -9.295 -11.553 -15.954 1.00 89.00 99 HIS A CA 1
ATOM 780 C C . HIS A 1 99 ? -8.643 -10.255 -15.433 1.00 89.00 99 HIS A C 1
ATOM 782 O O . HIS A 1 99 ? -7.453 -10.042 -15.642 1.00 89.00 99 HIS A O 1
ATOM 788 N N . MET A 1 100 ? -9.394 -9.394 -14.742 1.00 87.12 100 MET A N 1
ATOM 789 C CA . MET A 1 100 ? -8.919 -8.146 -14.129 1.00 87.12 100 MET A CA 1
ATOM 790 C C . MET A 1 100 ? -9.581 -7.926 -12.757 1.00 87.12 100 MET A C 1
ATOM 792 O O . MET A 1 100 ? -10.406 -7.019 -12.594 1.00 87.12 100 MET A O 1
ATOM 796 N N . PRO A 1 101 ? -9.255 -8.759 -11.752 1.00 91.50 101 PRO A N 1
ATOM 797 C CA . PRO A 1 101 ? -9.838 -8.621 -10.428 1.00 91.50 101 PRO A CA 1
ATOM 798 C C . PRO A 1 101 ? -9.316 -7.364 -9.722 1.00 91.50 101 PRO A C 1
ATOM 800 O O . PRO A 1 101 ? -8.138 -7.013 -9.806 1.00 91.50 101 PRO A O 1
ATOM 803 N N . THR A 1 102 ? -10.202 -6.717 -8.975 1.00 94.00 102 THR A N 1
ATOM 804 C CA . THR A 1 102 ? -9.906 -5.591 -8.089 1.00 94.00 102 THR A CA 1
ATOM 805 C C . THR A 1 102 ? -10.252 -5.974 -6.659 1.00 94.00 102 THR A C 1
ATOM 807 O O . THR A 1 102 ? -11.338 -6.476 -6.380 1.00 94.00 102 THR A O 1
ATOM 810 N N . PHE A 1 103 ? -9.329 -5.734 -5.743 1.00 94.75 103 PHE A N 1
ATOM 811 C CA . PHE A 1 103 ? -9.465 -6.038 -4.327 1.00 94.75 103 PHE A CA 1
ATOM 812 C C . PHE A 1 103 ? -9.554 -4.737 -3.541 1.00 94.75 103 PHE A C 1
ATOM 814 O O . PHE A 1 103 ? -8.796 -3.800 -3.800 1.00 94.75 103 PHE A O 1
ATOM 821 N N . LEU A 1 104 ? -10.465 -4.693 -2.580 1.00 96.62 104 LEU A N 1
ATOM 822 C CA . LEU A 1 104 ? -10.598 -3.622 -1.606 1.00 96.62 104 LEU A CA 1
ATOM 823 C C . LEU A 1 104 ? -10.526 -4.254 -0.225 1.00 96.62 104 LEU A C 1
ATOM 825 O O . LEU A 1 104 ? -11.237 -5.220 0.032 1.00 96.62 104 LEU A O 1
ATOM 829 N N . SER A 1 105 ? -9.677 -3.730 0.649 1.00 97.38 105 SER A N 1
ATOM 830 C CA . SER A 1 105 ? -9.587 -4.229 2.017 1.00 97.38 105 SER A CA 1
ATOM 831 C C . SER A 1 105 ? -9.893 -3.125 3.006 1.00 97.38 105 SER A C 1
ATOM 833 O O . SER A 1 105 ? -9.557 -1.958 2.787 1.00 97.38 105 SER A O 1
ATOM 835 N N . THR A 1 106 ? -10.502 -3.528 4.107 1.00 97.31 106 THR A N 1
ATOM 836 C CA . THR A 1 106 ? -10.772 -2.702 5.273 1.00 97.31 106 THR A CA 1
ATOM 837 C C . THR A 1 106 ? -10.105 -3.327 6.488 1.00 97.31 106 THR A C 1
ATOM 839 O O . THR A 1 106 ? -9.923 -4.546 6.552 1.00 97.31 106 THR A O 1
ATOM 842 N N . VAL A 1 107 ? -9.682 -2.486 7.427 1.00 96.69 107 VAL A N 1
ATOM 843 C CA . VAL A 1 107 ? -9.152 -2.919 8.719 1.00 96.69 107 VAL A CA 1
ATOM 844 C C . VAL A 1 107 ? -9.879 -2.190 9.835 1.00 96.69 107 VAL A C 1
ATOM 846 O O . VAL A 1 107 ? -10.043 -0.974 9.773 1.00 96.69 107 VAL A O 1
ATOM 849 N N . GLU A 1 108 ? -10.312 -2.936 10.838 1.00 96.75 108 GLU A N 1
ATOM 850 C CA . GLU A 1 108 ? -10.917 -2.409 12.054 1.00 96.75 108 GLU A CA 1
ATOM 851 C C . GLU A 1 108 ? -9.903 -2.480 13.200 1.00 96.75 108 GLU A C 1
ATOM 853 O O . GLU A 1 108 ? -9.300 -3.531 13.439 1.00 96.75 108 GLU A O 1
ATOM 858 N N . ILE A 1 109 ? -9.685 -1.355 13.879 1.00 94.19 109 ILE A N 1
ATOM 859 C CA . ILE A 1 109 ? -8.803 -1.227 15.042 1.00 94.19 109 ILE A CA 1
ATOM 860 C C . ILE A 1 109 ? -9.317 -0.101 15.944 1.00 94.19 109 ILE A C 1
ATOM 862 O O . ILE A 1 109 ? -9.736 0.937 15.447 1.00 94.19 109 ILE A O 1
ATOM 866 N N . GLU A 1 110 ? -9.310 -0.305 17.266 1.00 90.31 110 GLU A N 1
ATOM 867 C CA . GLU A 1 110 ? -9.843 0.670 18.245 1.00 90.31 110 GLU A CA 1
ATOM 868 C C . GLU A 1 110 ? -11.340 1.017 18.024 1.00 90.31 110 GLU A C 1
ATOM 870 O O . GLU A 1 110 ? -11.818 2.071 18.425 1.00 90.31 110 GLU A O 1
ATOM 875 N N . GLY A 1 111 ? -12.107 0.133 17.371 1.00 89.31 111 GLY A N 1
ATOM 876 C CA . GLY A 1 111 ? -13.495 0.409 16.968 1.00 89.31 111 GLY A CA 1
ATOM 877 C C . GLY A 1 111 ? -13.624 1.389 15.791 1.00 89.31 111 GLY A C 1
ATOM 878 O O . GLY A 1 111 ? -14.735 1.724 15.386 1.00 89.31 111 GLY A O 1
ATOM 879 N N . GLU A 1 112 ? -12.504 1.832 15.215 1.00 92.69 112 GLU A N 1
ATOM 880 C CA . GLU A 1 112 ? -12.446 2.633 13.997 1.00 92.69 112 GLU A CA 1
ATOM 881 C C . GLU A 1 112 ? -12.166 1.729 12.788 1.00 92.69 112 GLU A C 1
ATOM 883 O O . GLU A 1 112 ? -11.369 0.791 12.852 1.00 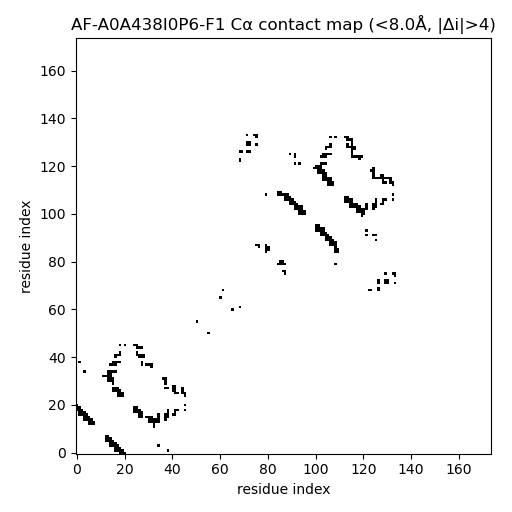92.69 112 GLU A O 1
ATOM 888 N N . THR A 1 113 ? -12.821 2.006 11.658 1.00 96.12 113 THR A N 1
ATOM 889 C CA . THR A 1 113 ? -12.638 1.240 10.417 1.00 96.12 113 THR A CA 1
ATOM 890 C C . THR A 1 113 ? -11.933 2.080 9.363 1.00 96.12 113 THR A C 1
ATOM 892 O O . THR A 1 113 ? -12.389 3.165 9.006 1.00 96.12 113 THR A O 1
ATOM 895 N N . PHE A 1 114 ? -10.857 1.538 8.800 1.00 96.44 114 PHE A N 1
ATOM 896 C CA . PHE A 1 114 ? -10.043 2.190 7.782 1.00 96.44 114 PHE A CA 1
ATOM 897 C C . PHE A 1 114 ? -10.116 1.429 6.466 1.00 96.44 114 PHE A C 1
ATOM 899 O O . PHE A 1 114 ? -9.878 0.221 6.404 1.00 96.44 114 PHE A O 1
ATOM 906 N N . VAL A 1 115 ? -10.419 2.155 5.392 1.00 96.69 115 VAL A N 1
ATOM 907 C CA . VAL A 1 115 ? -10.534 1.604 4.041 1.00 96.69 115 VAL A CA 1
ATOM 908 C C . VAL A 1 115 ? -9.246 1.875 3.269 1.00 96.69 115 VAL A C 1
ATOM 910 O O . VAL A 1 115 ? -8.827 3.022 3.119 1.00 96.69 115 VAL A O 1
ATOM 913 N N . GLY A 1 116 ? -8.612 0.816 2.766 1.00 93.94 116 GLY A N 1
ATOM 914 C CA . GLY A 1 116 ? -7.425 0.921 1.921 1.00 93.94 116 GLY A CA 1
ATOM 915 C C . GLY A 1 116 ? -7.757 1.292 0.475 1.00 93.94 116 GLY A C 1
ATOM 916 O O . GLY A 1 116 ? -8.872 1.103 -0.002 1.00 93.94 116 GLY A O 1
ATOM 917 N N . GLN A 1 117 ? -6.762 1.767 -0.275 1.00 93.00 117 GLN A N 1
ATOM 918 C CA . GLN A 1 117 ? -6.904 1.943 -1.723 1.00 93.00 117 GLN A CA 1
ATOM 919 C C . GLN A 1 117 ? -7.097 0.598 -2.444 1.00 93.00 117 GLN A C 1
ATOM 921 O O . GLN A 1 117 ? -6.457 -0.403 -2.100 1.00 93.00 117 GLN A O 1
ATOM 926 N N . LYS A 1 118 ? -7.929 0.604 -3.496 1.00 93.12 118 LYS A N 1
ATOM 927 C CA . LYS A 1 118 ? -8.169 -0.556 -4.369 1.00 93.12 118 LYS A CA 1
ATOM 928 C C . LYS A 1 118 ? -6.870 -1.042 -5.010 1.00 93.12 118 LYS A C 1
ATOM 930 O O . LYS A 1 118 ? -6.051 -0.246 -5.460 1.00 93.12 118 LYS A O 1
ATOM 935 N N . ALA A 1 119 ? -6.711 -2.357 -5.110 1.00 90.38 119 ALA A N 1
ATOM 936 C CA . ALA A 1 119 ? -5.502 -2.974 -5.631 1.00 90.38 119 ALA A CA 1
ATOM 937 C C . ALA A 1 119 ? -5.786 -4.163 -6.551 1.00 90.38 119 ALA A C 1
ATOM 939 O O . ALA A 1 119 ? -6.839 -4.788 -6.496 1.00 90.38 119 ALA A O 1
ATOM 940 N N . LYS A 1 120 ? -4.796 -4.531 -7.370 1.00 88.00 120 LYS A N 1
ATOM 941 C CA . LYS A 1 120 ? -4.869 -5.704 -8.263 1.00 88.00 120 LYS A CA 1
ATOM 942 C C . LYS A 1 120 ? -4.642 -7.037 -7.541 1.00 88.00 120 LYS A C 1
ATOM 944 O O . LYS A 1 120 ? -4.812 -8.097 -8.131 1.00 88.00 120 LYS A O 1
ATOM 949 N N . THR A 1 121 ? -4.227 -7.003 -6.273 1.00 88.75 121 THR A N 1
ATOM 950 C CA . THR A 1 121 ? -4.000 -8.200 -5.454 1.00 88.75 121 THR A CA 1
ATOM 951 C C . THR A 1 121 ? -4.539 -7.998 -4.043 1.00 88.75 121 THR A C 1
ATOM 953 O O . THR A 1 121 ? -4.487 -6.889 -3.509 1.00 88.75 121 THR A O 1
ATOM 956 N N . LYS A 1 122 ? -5.001 -9.087 -3.417 1.00 90.56 122 LYS A N 1
ATOM 957 C CA . LYS A 1 122 ? -5.443 -9.095 -2.014 1.00 90.56 122 LYS A CA 1
ATOM 958 C C . LYS A 1 122 ? -4.349 -8.591 -1.066 1.00 90.56 122 LYS A C 1
ATOM 960 O O . LYS A 1 122 ? -4.614 -7.737 -0.233 1.00 90.56 122 LYS A O 1
ATOM 965 N N . LYS A 1 123 ? -3.105 -9.048 -1.253 1.00 90.19 123 LYS A N 1
ATOM 966 C CA . LYS A 1 123 ? -1.961 -8.651 -0.414 1.00 90.19 123 LYS A CA 1
ATOM 967 C C . LYS A 1 123 ? -1.736 -7.132 -0.420 1.00 90.19 123 LYS A C 1
ATOM 969 O O . LYS A 1 123 ? -1.513 -6.550 0.636 1.00 90.19 123 LYS A O 1
ATOM 974 N N . LEU A 1 124 ? -1.815 -6.491 -1.590 1.00 87.69 124 LEU A N 1
ATOM 975 C CA . LEU A 1 124 ? -1.649 -5.040 -1.706 1.00 87.69 124 LEU A CA 1
ATOM 976 C C . LEU A 1 124 ? -2.844 -4.275 -1.113 1.00 87.69 124 LEU A C 1
ATOM 978 O O . LEU A 1 124 ? -2.639 -3.275 -0.436 1.00 87.69 124 LEU A O 1
ATOM 982 N N . ALA A 1 125 ? -4.073 -4.760 -1.313 1.00 92.62 125 ALA A N 1
ATOM 983 C CA . ALA A 1 125 ? -5.259 -4.144 -0.716 1.00 92.62 125 ALA A CA 1
ATOM 984 C C . ALA A 1 125 ? -5.177 -4.142 0.822 1.00 92.62 125 ALA A C 1
ATOM 986 O O . ALA A 1 125 ? -5.384 -3.108 1.455 1.00 92.62 125 ALA A O 1
ATOM 987 N N . GLU A 1 126 ? -4.782 -5.268 1.423 1.00 92.44 126 GLU A N 1
ATOM 988 C CA . GLU A 1 126 ? -4.618 -5.386 2.875 1.00 92.44 126 GLU A CA 1
ATOM 989 C C . GLU A 1 126 ? -3.484 -4.499 3.409 1.00 92.44 126 GLU A C 1
ATOM 991 O O . GLU A 1 126 ? -3.629 -3.885 4.465 1.00 92.44 126 GLU A O 1
ATOM 996 N N . MET A 1 127 ? -2.365 -4.399 2.681 1.00 92.19 127 MET A N 1
ATOM 997 C CA . MET A 1 127 ? -1.271 -3.481 3.018 1.00 92.19 127 MET A CA 1
ATOM 998 C C . MET A 1 127 ? -1.745 -2.023 2.997 1.00 92.19 127 MET A C 1
ATOM 1000 O O . MET A 1 127 ? -1.440 -1.271 3.918 1.00 92.19 127 MET A O 1
ATOM 1004 N N . ASN A 1 128 ? -2.517 -1.630 1.979 1.00 92.88 128 ASN A N 1
ATOM 1005 C CA . ASN A 1 128 ? -3.054 -0.275 1.867 1.00 92.88 128 ASN A CA 1
ATOM 1006 C C . ASN A 1 128 ? -3.984 0.063 3.037 1.00 92.88 128 ASN A C 1
ATOM 1008 O O . ASN A 1 128 ? -3.900 1.163 3.580 1.00 92.88 128 ASN A O 1
ATOM 1012 N N . ALA A 1 129 ? -4.838 -0.880 3.445 1.00 95.31 129 ALA A N 1
ATOM 1013 C CA . ALA A 1 129 ? -5.705 -0.715 4.610 1.00 95.31 129 ALA A CA 1
ATOM 1014 C C . ALA A 1 129 ? -4.883 -0.566 5.901 1.00 95.31 129 ALA A C 1
ATOM 1016 O O . ALA A 1 129 ? -5.097 0.370 6.668 1.00 95.31 129 ALA A O 1
ATOM 1017 N N . ALA A 1 130 ? -3.883 -1.434 6.101 1.00 94.00 130 ALA A N 1
ATOM 1018 C CA . ALA A 1 130 ? -2.993 -1.374 7.260 1.00 94.00 130 ALA A CA 1
ATOM 1019 C C . ALA A 1 130 ? -2.214 -0.050 7.332 1.00 94.00 130 ALA A C 1
ATOM 1021 O O . ALA A 1 130 ? -2.096 0.539 8.403 1.00 94.00 130 ALA A O 1
ATOM 1022 N N . LYS A 1 131 ? -1.714 0.437 6.190 1.00 92.88 131 LYS A N 1
ATOM 1023 C CA . LYS A 1 131 ? -1.005 1.717 6.089 1.00 92.88 131 LYS A CA 1
ATOM 1024 C C . LYS A 1 131 ? -1.911 2.889 6.467 1.00 92.88 131 LYS A C 1
ATOM 1026 O O . LYS A 1 131 ? -1.491 3.729 7.254 1.00 92.88 131 LYS A O 1
ATOM 1031 N N . ALA A 1 132 ? -3.141 2.920 5.948 1.00 94.12 132 ALA A N 1
ATOM 1032 C CA . ALA A 1 132 ? -4.111 3.968 6.268 1.00 94.12 132 ALA A CA 1
ATOM 1033 C C . ALA A 1 132 ? -4.406 4.031 7.776 1.00 94.12 132 ALA A C 1
ATOM 1035 O O . ALA A 1 132 ? -4.312 5.103 8.371 1.00 94.12 132 ALA A O 1
ATOM 1036 N N . ALA A 1 133 ? -4.674 2.879 8.399 1.00 95.12 133 ALA A N 1
ATOM 1037 C CA . ALA A 1 133 ? -4.909 2.796 9.839 1.00 95.12 133 ALA A CA 1
ATOM 1038 C C . ALA A 1 133 ? -3.684 3.226 10.657 1.00 95.12 133 ALA A C 1
ATOM 1040 O O . ALA A 1 133 ? -3.794 4.052 11.559 1.00 95.12 133 ALA A O 1
ATOM 1041 N N . TYR A 1 134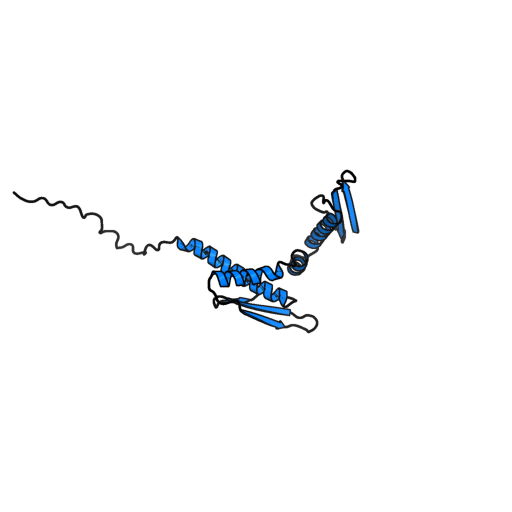 ? -2.500 2.706 10.322 1.00 92.88 134 TYR A N 1
ATOM 1042 C CA . TYR A 1 134 ? -1.273 3.003 11.060 1.00 92.88 134 TYR A CA 1
ATOM 1043 C C . TYR A 1 134 ? -0.916 4.491 11.018 1.00 92.88 134 TYR A C 1
ATOM 1045 O O . TYR A 1 134 ? -0.593 5.073 12.051 1.00 92.88 134 TYR A O 1
ATOM 1053 N N . THR A 1 135 ? -0.991 5.120 9.841 1.00 90.88 135 THR A N 1
ATOM 1054 C CA . THR A 1 135 ? -0.737 6.559 9.698 1.00 90.88 135 THR A CA 1
ATOM 1055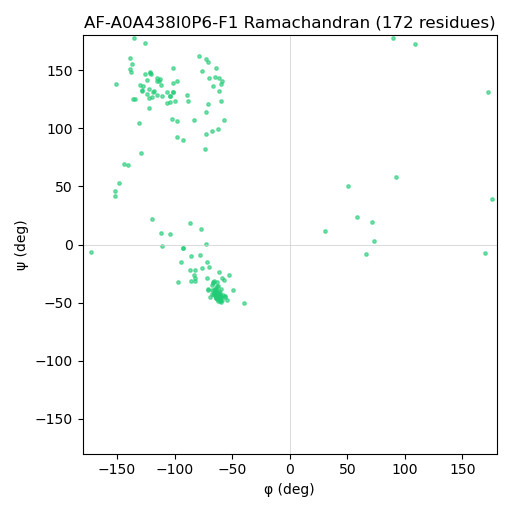 C C . THR A 1 135 ? -1.722 7.375 10.533 1.00 90.88 135 THR A C 1
ATOM 1057 O O . THR A 1 135 ? -1.288 8.246 11.281 1.00 90.88 135 THR A O 1
ATOM 1060 N N . HIS A 1 136 ? -3.016 7.044 10.487 1.00 93.12 136 HIS A N 1
ATOM 1061 C CA . HIS A 1 136 ? -4.036 7.747 11.265 1.00 93.12 136 HIS A CA 1
ATOM 1062 C C . HIS A 1 136 ? -3.793 7.653 12.779 1.00 93.12 136 HIS A C 1
ATOM 1064 O O . HIS A 1 136 ? -3.780 8.667 13.479 1.00 93.12 136 HIS A O 1
ATOM 1070 N N . LEU A 1 137 ? -3.536 6.445 13.289 1.00 90.88 137 LEU A N 1
ATOM 1071 C CA . LEU A 1 137 ? -3.264 6.230 14.711 1.00 90.88 137 LEU A CA 1
ATOM 1072 C C . LEU A 1 137 ? -1.976 6.926 15.157 1.00 90.88 137 LEU A C 1
ATOM 1074 O O . LEU A 1 137 ? -1.931 7.522 16.233 1.00 90.88 137 LEU A O 1
ATOM 1078 N N . LYS A 1 138 ? -0.935 6.901 14.320 1.00 89.31 138 LYS A N 1
ATOM 1079 C CA . LYS A 1 138 ? 0.330 7.578 14.610 1.00 89.31 138 LYS A CA 1
ATOM 1080 C C . LYS A 1 138 ? 0.160 9.100 14.683 1.00 89.31 138 LYS A C 1
ATOM 1082 O O . LYS A 1 138 ? 0.645 9.715 15.626 1.00 89.31 138 LYS A O 1
ATOM 1087 N N . GLU A 1 139 ? -0.567 9.703 13.747 1.00 89.56 139 GLU A N 1
ATOM 1088 C CA . GLU A 1 139 ? -0.847 11.145 13.768 1.00 89.56 139 GLU A CA 1
ATOM 1089 C C . GLU A 1 139 ? -1.698 11.554 14.977 1.00 89.56 139 GLU A C 1
ATOM 1091 O O . GLU A 1 139 ? -1.465 12.603 15.581 1.00 89.56 139 GLU A O 1
ATOM 1096 N N . ARG A 1 140 ? -2.681 10.729 15.362 1.00 88.12 140 ARG A N 1
ATOM 1097 C CA . ARG A 1 140 ? -3.486 10.947 16.572 1.00 88.12 140 ARG A CA 1
ATOM 1098 C C . ARG A 1 140 ? -2.608 10.947 17.825 1.00 88.12 140 ARG A C 1
ATOM 1100 O O . ARG A 1 140 ? -2.668 11.889 18.609 1.00 88.12 140 ARG A O 1
ATOM 1107 N N . LYS A 1 141 ? -1.717 9.960 17.950 1.00 83.19 141 LYS A N 1
ATOM 1108 C CA . LYS A 1 141 ? -0.729 9.860 19.039 1.00 83.19 141 LYS A CA 1
ATOM 1109 C C . LYS A 1 141 ? 0.165 11.095 19.133 1.00 83.19 141 LYS A C 1
ATOM 1111 O O . LYS A 1 141 ? 0.391 11.611 20.225 1.00 83.19 141 LYS A O 1
ATOM 1116 N N . GLU A 1 142 ? 0.670 11.570 17.997 1.00 81.75 142 GLU A N 1
ATOM 1117 C CA . GLU A 1 142 ? 1.518 12.764 17.934 1.00 81.75 142 GLU A CA 1
ATOM 1118 C C . GLU A 1 142 ? 0.747 14.026 18.369 1.00 81.75 142 GLU A C 1
A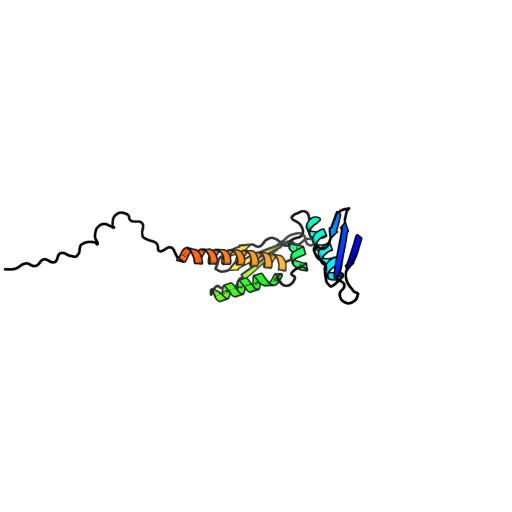TOM 1120 O O . GLU A 1 142 ? 1.283 14.858 19.101 1.00 81.75 142 GLU A O 1
ATOM 1125 N N . LYS A 1 143 ? -0.541 14.141 18.014 1.00 79.12 143 LYS A N 1
ATOM 1126 C CA . LYS A 1 143 ? -1.411 15.237 18.479 1.00 79.12 143 LYS A CA 1
ATOM 1127 C C . LYS A 1 143 ? -1.702 15.165 19.977 1.00 79.12 143 LYS A C 1
ATOM 1129 O O . LYS A 1 143 ? -1.654 16.196 20.649 1.00 79.12 143 LYS A O 1
ATOM 1134 N N . ASP A 1 144 ? -1.970 13.977 20.508 1.00 75.50 144 ASP A N 1
ATOM 1135 C CA . ASP A 1 144 ? -2.255 13.778 21.933 1.00 75.50 144 ASP A CA 1
ATOM 1136 C C . ASP A 1 144 ? -1.021 14.076 22.807 1.00 75.50 144 ASP A C 1
ATOM 1138 O O . ASP A 1 144 ? -1.145 14.653 23.894 1.00 75.50 144 ASP A O 1
ATOM 1142 N N . ALA A 1 145 ? 0.184 13.799 22.294 1.00 68.50 145 ALA A N 1
ATOM 1143 C CA . ALA A 1 145 ? 1.442 14.171 22.941 1.00 68.50 145 ALA A CA 1
ATOM 1144 C C . ALA A 1 145 ? 1.619 15.699 23.067 1.00 68.50 145 ALA A C 1
ATOM 1146 O O . ALA A 1 145 ? 2.119 16.174 24.085 1.00 68.50 145 ALA A O 1
ATOM 1147 N N . CYS A 1 146 ? 1.163 16.488 22.085 1.00 54.31 146 CYS A N 1
ATOM 1148 C CA . CYS A 1 146 ? 1.185 17.954 22.171 1.00 54.31 146 CYS A CA 1
ATOM 1149 C C . CYS A 1 146 ? 0.003 18.541 22.963 1.00 54.31 146 CYS A C 1
ATOM 1151 O O . CYS A 1 146 ? 0.140 19.607 23.565 1.00 54.31 146 CYS A O 1
ATOM 1153 N N . ARG A 1 147 ? -1.160 17.872 22.987 1.00 51.91 147 ARG A N 1
ATOM 1154 C CA . ARG A 1 147 ? -2.373 18.368 23.667 1.00 51.91 147 ARG A CA 1
ATOM 1155 C C . ARG A 1 147 ? -2.324 18.215 25.189 1.00 51.91 147 ARG A C 1
ATOM 1157 O O . ARG A 1 147 ? -3.007 18.952 25.896 1.00 51.91 147 ARG A O 1
ATOM 1164 N N . SER A 1 148 ? -1.465 17.332 25.690 1.00 51.78 148 SER A N 1
ATOM 1165 C CA . SER A 1 148 ? -1.296 17.068 27.124 1.00 51.78 148 SER A CA 1
ATOM 1166 C C . SER A 1 148 ? -0.569 18.182 27.905 1.00 51.78 148 SER A C 1
ATOM 1168 O O . SER A 1 148 ? -0.430 18.065 29.117 1.00 51.78 148 SER A O 1
ATOM 1170 N N . ASN A 1 149 ? -0.166 19.287 27.257 1.00 48.16 149 ASN A N 1
ATOM 1171 C CA . ASN A 1 149 ? 0.394 20.479 27.921 1.00 48.16 149 ASN A CA 1
ATOM 1172 C C . ASN A 1 149 ? -0.577 21.670 28.026 1.00 48.16 149 ASN A C 1
ATOM 1174 O O . ASN A 1 149 ? -0.169 22.758 28.428 1.00 48.16 149 ASN A O 1
ATOM 1178 N N . VAL A 1 150 ? -1.863 21.501 27.704 1.00 45.59 150 VAL A N 1
ATOM 1179 C CA . VAL A 1 150 ? -2.864 22.541 27.985 1.00 45.59 150 VAL A CA 1
ATOM 1180 C C . VAL A 1 150 ? -3.489 22.256 29.347 1.00 45.59 150 VAL A C 1
ATOM 1182 O O . VAL A 1 150 ? -4.496 21.561 29.450 1.00 45.59 150 VAL A O 1
ATOM 1185 N N . VAL A 1 151 ? -2.896 22.817 30.406 1.00 46.34 151 VAL A N 1
ATOM 1186 C CA . VAL A 1 151 ? -3.637 23.073 31.648 1.00 46.34 151 VAL A CA 1
ATOM 1187 C C . VAL A 1 151 ? -4.820 23.955 31.251 1.00 46.34 151 VAL A C 1
ATOM 1189 O O . VAL A 1 151 ? -4.639 25.115 30.880 1.00 46.34 151 VAL A O 1
ATOM 1192 N N . GLN A 1 152 ? -6.029 23.393 31.249 1.00 40.19 152 GLN A N 1
ATOM 1193 C CA . GLN A 1 152 ? -7.250 24.179 31.130 1.00 40.19 152 GLN A CA 1
ATOM 1194 C C . GLN A 1 152 ? -7.322 25.110 32.343 1.00 40.19 152 GLN A C 1
ATOM 1196 O O . GLN A 1 152 ? -7.735 24.691 33.421 1.00 40.19 152 GLN A O 1
ATOM 1201 N N . TYR A 1 153 ? -6.935 26.374 32.182 1.00 39.31 153 TYR A N 1
ATOM 1202 C CA . TYR A 1 153 ? -7.424 27.406 33.085 1.00 39.31 153 TYR A CA 1
ATOM 1203 C C . TYR A 1 153 ? -8.906 27.624 32.759 1.00 39.31 153 TYR A C 1
ATOM 1205 O O . TYR A 1 153 ? -9.225 27.917 31.601 1.00 39.31 153 TYR A O 1
ATOM 1213 N N . PRO A 1 154 ? -9.827 27.437 33.722 1.00 42.94 154 PRO A N 1
ATOM 1214 C CA . PRO A 1 154 ? -11.228 27.735 33.494 1.00 42.94 154 PRO A CA 1
ATOM 1215 C C . PRO A 1 154 ? -11.368 29.217 33.139 1.00 42.94 154 PRO A C 1
ATOM 1217 O O . PRO A 1 154 ? -10.914 30.107 33.857 1.00 42.94 154 PRO A O 1
ATOM 1220 N N . HIS A 1 155 ? -11.972 29.455 31.981 1.00 43.44 155 HIS A N 1
ATOM 1221 C CA . HIS A 1 155 ? -12.313 30.767 31.467 1.00 43.44 155 HIS A CA 1
ATOM 1222 C C . HIS A 1 155 ? -13.513 31.313 32.258 1.00 43.44 155 HIS A C 1
ATOM 1224 O O . HIS A 1 155 ? -14.653 31.197 31.813 1.00 43.44 155 HIS A O 1
ATOM 1230 N N . ASP A 1 156 ? -13.255 31.889 33.435 1.00 46.94 156 ASP A N 1
ATOM 1231 C CA . ASP A 1 156 ? -14.200 32.774 34.120 1.00 46.94 156 ASP A CA 1
ATOM 1232 C C . ASP A 1 156 ? -13.496 34.075 34.560 1.00 46.94 156 ASP A C 1
ATOM 1234 O O . ASP A 1 156 ? -12.707 34.069 35.508 1.00 46.94 156 ASP A O 1
ATOM 1238 N N . PRO A 1 157 ? -13.731 35.204 33.866 1.00 48.97 157 PRO A N 1
ATOM 1239 C CA . PRO A 1 157 ? -13.087 36.481 34.170 1.00 48.97 157 PRO A CA 1
ATOM 1240 C C . PRO A 1 157 ? -13.669 37.227 35.390 1.00 48.97 157 PRO A C 1
ATOM 1242 O O . PRO A 1 157 ? -13.343 38.397 35.574 1.00 48.97 157 PRO A O 1
ATOM 1245 N N . SER A 1 158 ? -14.501 36.602 36.238 1.00 47.03 158 SER A N 1
ATOM 1246 C CA . SER A 1 158 ? -15.172 37.294 37.356 1.00 47.03 158 SER A CA 1
ATOM 1247 C C . SER A 1 158 ? -14.716 36.916 38.774 1.00 47.03 158 SER A C 1
ATOM 1249 O O . SER A 1 158 ? -15.169 37.537 39.732 1.00 47.03 158 SER A O 1
ATOM 1251 N N . GLN A 1 159 ? -13.779 35.976 38.947 1.00 43.72 159 GLN A N 1
ATOM 1252 C CA . GLN A 1 159 ? -13.382 35.487 40.287 1.00 43.72 159 GLN A CA 1
ATOM 1253 C C . GLN A 1 159 ? -11.952 35.864 40.735 1.00 43.72 159 GLN A C 1
ATOM 1255 O O . GLN A 1 159 ? -11.481 35.399 41.769 1.00 43.72 159 GLN A O 1
ATOM 1260 N N . VAL A 1 160 ? -11.238 36.741 40.022 1.00 45.44 160 VAL A N 1
ATOM 1261 C CA . VAL A 1 160 ? -9.825 37.072 40.334 1.00 45.44 160 VAL A CA 1
ATOM 1262 C C . VAL A 1 160 ? -9.619 38.185 41.375 1.00 45.44 160 VAL A C 1
ATOM 1264 O O . VAL A 1 160 ? -8.525 38.734 41.463 1.00 45.44 160 VAL A O 1
ATOM 1267 N N . MET A 1 161 ? -10.621 38.529 42.191 1.00 41.06 161 MET A N 1
ATOM 1268 C CA . MET A 1 161 ? -10.531 39.702 43.079 1.00 41.06 161 MET A CA 1
ATOM 1269 C C . MET A 1 161 ? -10.657 39.422 44.583 1.00 41.06 161 MET A C 1
ATOM 1271 O O . MET A 1 161 ? -10.983 40.341 45.325 1.00 41.06 161 MET A O 1
ATOM 1275 N N . ILE A 1 162 ? -10.407 38.196 45.071 1.00 46.31 162 ILE A N 1
ATOM 1276 C CA . ILE A 1 162 ? -10.460 37.933 46.527 1.00 46.31 162 ILE A CA 1
ATOM 1277 C C . ILE A 1 162 ? -9.483 36.838 47.004 1.00 46.31 162 ILE A C 1
ATOM 1279 O O . ILE A 1 162 ? -9.880 35.891 47.674 1.00 46.31 162 ILE A O 1
ATOM 1283 N N . MET A 1 163 ? -8.186 36.943 46.691 1.00 40.50 163 MET A N 1
ATOM 1284 C CA . MET A 1 163 ? -7.167 36.229 47.490 1.00 40.50 163 MET A CA 1
ATOM 1285 C C . MET A 1 163 ? -5.795 36.923 47.495 1.00 40.50 163 MET A C 1
ATOM 1287 O O . MET A 1 163 ? -4.752 36.300 47.326 1.00 40.50 163 MET A O 1
ATOM 1291 N N . PHE A 1 164 ? -5.793 38.235 47.710 1.00 40.31 164 PHE A N 1
ATOM 1292 C CA . PHE A 1 164 ? -4.666 38.944 48.316 1.00 40.31 164 PHE A CA 1
ATOM 1293 C C . PHE A 1 164 ? -5.269 39.800 49.433 1.00 40.31 164 PHE A C 1
ATOM 1295 O O . PHE A 1 164 ? -6.321 40.388 49.212 1.00 40.31 164 PHE A O 1
ATOM 1302 N N . PHE A 1 165 ? -4.619 39.843 50.599 1.00 42.12 165 PHE A N 1
ATOM 1303 C CA . PHE A 1 165 ? -5.070 40.430 51.877 1.00 42.12 165 PHE A CA 1
ATOM 1304 C C . PHE A 1 165 ? -5.798 39.487 52.857 1.00 42.12 165 PHE A C 1
ATOM 1306 O O . PHE A 1 165 ? -6.876 39.785 53.358 1.00 42.12 165 PHE A O 1
ATOM 1313 N N . ILE A 1 166 ? -5.128 38.396 53.247 1.00 47.38 166 ILE A N 1
ATOM 1314 C CA . ILE A 1 166 ? -5.091 38.013 54.669 1.00 47.38 166 ILE A CA 1
ATOM 1315 C C . ILE A 1 166 ? -3.716 38.445 55.175 1.00 47.38 166 ILE A C 1
ATOM 1317 O O . ILE A 1 166 ? -2.695 37.896 54.771 1.00 47.38 166 ILE A O 1
ATOM 1321 N N . GLY A 1 167 ? -3.701 39.496 55.984 1.00 43.19 167 GLY A N 1
ATOM 1322 C CA . GLY A 1 167 ? -2.498 40.114 56.538 1.00 43.19 167 GLY A CA 1
ATOM 1323 C C . GLY A 1 167 ? -2.848 41.367 57.336 1.00 43.19 167 GLY A C 1
ATOM 1324 O O . GLY A 1 167 ? -2.181 42.386 57.206 1.00 43.19 167 GLY A O 1
ATOM 1325 N N . ALA A 1 168 ? -3.954 41.315 58.081 1.00 44.56 168 ALA A N 1
ATOM 1326 C CA . ALA A 1 168 ? -4.280 42.291 59.109 1.00 44.56 168 ALA A CA 1
ATOM 1327 C C . ALA A 1 168 ? -3.856 41.682 60.450 1.00 44.56 168 ALA A C 1
ATOM 1329 O O . ALA A 1 168 ? -4.600 40.917 61.058 1.00 44.56 168 ALA A O 1
ATOM 1330 N N . GLU A 1 169 ? -2.624 41.980 60.860 1.00 47.66 169 GLU A N 1
ATOM 1331 C CA . GLU A 1 169 ? -2.193 41.849 62.249 1.00 47.66 169 GLU A CA 1
ATOM 1332 C C . GLU A 1 169 ? -2.869 42.983 63.028 1.00 47.66 169 GLU A C 1
ATOM 1334 O O . GLU A 1 169 ? -2.424 44.129 63.005 1.00 47.66 169 GLU A O 1
ATOM 1339 N N . VAL A 1 170 ? -4.011 42.674 63.640 1.00 51.81 170 VAL A N 1
ATOM 1340 C CA . VAL A 1 170 ? -4.632 43.518 64.661 1.00 51.81 170 VAL A CA 1
ATOM 1341 C C . VAL A 1 170 ? -3.943 43.172 65.977 1.00 51.81 170 VAL A C 1
ATOM 1343 O O . VAL A 1 170 ? -4.135 42.084 66.513 1.00 51.81 170 VAL A O 1
ATOM 1346 N N . SER A 1 171 ? -3.102 44.085 66.459 1.00 50.06 171 SER A N 1
ATOM 1347 C CA . SER A 1 171 ? -2.698 44.145 67.862 1.00 50.06 171 SER A CA 1
ATOM 1348 C C . SER A 1 171 ? -3.569 45.201 68.535 1.00 50.06 171 SER A C 1
ATOM 1350 O O . SER A 1 171 ? -3.355 46.387 68.308 1.00 50.06 171 SER A O 1
ATOM 1352 N N . ASP A 1 172 ? -4.528 44.768 69.347 1.00 57.91 172 ASP A N 1
ATOM 1353 C CA . ASP A 1 172 ? -5.202 45.596 70.347 1.00 57.91 172 ASP A CA 1
ATOM 1354 C C . ASP A 1 172 ? -4.999 44.910 71.705 1.00 57.91 172 ASP A C 1
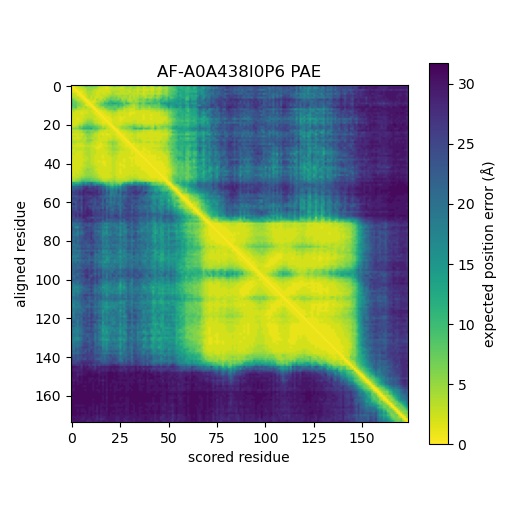ATOM 1356 O O . ASP A 1 172 ? -5.353 43.742 71.860 1.00 57.91 172 ASP A O 1
ATOM 1360 N N . ASP A 1 173 ? -4.314 45.578 72.638 1.00 52.69 173 ASP A N 1
ATOM 1361 C CA . ASP A 1 173 ? -4.928 46.085 73.875 1.00 52.69 173 ASP A CA 1
ATOM 1362 C C . ASP A 1 173 ? -3.878 46.648 74.860 1.00 52.69 173 ASP A C 1
ATOM 1364 O O . ASP A 1 173 ? -2.882 45.998 75.176 1.00 52.69 173 ASP A O 1
ATOM 1368 N N . LEU A 1 174 ? -4.200 47.861 75.330 1.00 46.69 174 LEU A N 1
ATOM 1369 C CA . LEU A 1 174 ? -4.009 48.454 76.667 1.00 46.69 174 LEU A CA 1
ATOM 1370 C C . LEU A 1 174 ? -2.615 48.534 77.327 1.00 46.69 174 LEU A C 1
ATOM 1372 O O . LEU A 1 174 ? -2.092 47.514 77.826 1.00 46.69 174 LEU A O 1
#

Solvent-accessible surface area (backbone atoms only — not comparable to full-atom values): 10143 Å² total; per-residue (Å²): 88,80,51,74,50,75,49,71,55,95,92,60,40,28,16,32,16,35,33,42,56,94,93,44,75,23,60,23,95,56,73,24,80,41,61,66,59,9,43,50,46,5,52,49,54,40,50,64,70,70,38,71,94,81,67,47,71,78,63,49,43,52,73,78,38,65,70,57,61,53,44,37,52,51,52,40,44,51,49,22,59,76,71,70,40,60,73,68,46,77,48,74,50,80,45,73,49,93,94,56,46,36,15,37,11,34,29,35,44,84,92,43,77,26,73,19,58,73,24,79,39,62,67,56,2,44,30,35,5,28,41,51,43,42,52,52,54,50,54,50,52,57,49,52,66,63,55,76,72,64,78,80,72,81,93,62,96,83,73,89,84,80,90,80,85,91,80,81,85,81,86,83,82,137

Nearest PDB structures (foldseek):
  2n3f-assembly1_A  TM=4.956E-01  e=7.708E-14  Arabidopsis thaliana
  2n3h-assembly1_A  TM=8.597E-01  e=3.305E-08  Arabidopsis thaliana
  3adi-assembly1_A  TM=9.403E-01  e=1.801E-05  Arabidopsis thaliana
  2l2n-assembly1_A  TM=9.378E-01  e=1.499E-05  Arabidopsis thaliana
  5ztm-assembly1_A  TM=4.201E-01  e=1.801E-05  Drosophila melanogaster

Organism: Vitis vinifera (NCBI:txid29760)

Sequence (174 aa):
MYSFESIGPSHNCRFKSKVTIEEQTYESPDFFPTLKDAEDAAAKLALMSLSPAGFQEASLLKYLFPDDYGVYKNLLQEMARKEGYQLPVYSTEKSGVSHMPTFLSTVEIEGETFVGQKAKTKKLAEMNAAKAAYTHLKERKEKDACRSNVVQYPHDPSQVMIMFFIGAEVSDDL

Secondary structure (DSSP, 8-state):
-EEEEEES-TTS-EEEEEEEETTEEEE-SS-BSSHHHHHHHHHHHHHHHHS-TTSSHHHHHHHH-TTGGGHHHHHHHHHHHHHTPPPPEEEEEEEEETTEEEEEEEEEETTEEEEPPPBSSHHHHHHHHHHHHHHHHHHHHHHHHHHTT-------TTSTTSSS----------

Mean predicted aligned error: 16.62 Å

pLDDT: mean 79.07, std 18.75, range [39.31, 97.38]

Foldseek 3Di:
DKDKDWDDDPVQIWMKMWDADPNDIFIQPDTHSDNVVNVVSRVVRVCVVPDDPPPCPLVVCCVVPVPCLCVLQVLLQVVCVVVVKDRKDKDKDWDDDPVQIKIKMWIAIPNDIFTFDIDSDPSNNRSRNSVRVNVVVVVVVVVVVVVVPDPPPPPDPPPPPPPDDPPDPDDDDD

InterPro domains:
  IPR014720 Double-stranded RNA-binding domain [PF00035] (2-47)
  IPR014720 Double-stranded RNA-binding domain [PF00035] (72-137)
  IPR014720 Double-stranded RNA-binding domain [PS50137] (1-52)
  IPR014720 Double-stranded RNA-binding domain [PS50137] (71-139)
  IPR014720 Double-stranded RNA-binding domain [SM00358] (1-51)
  IPR014720 Double-stranded RNA-binding domain [SM00358] (72-138)